Protein AF-A0A920KEC2-F1 (afdb_monomer_lite)

pLDDT: mean 93.8, std 8.4, range [53.88, 98.88]

Radius of gyration: 16.24 Å; chains: 1; bounding box: 42×26×54 Å

Secondary structure (DSSP, 8-state):
-EEEEE-TTS-EEEEEE---SS-EEEEEEEE-TTS-EEEEEEE-TTSSS-EEEEEEE-TT--EEEEEEE---SSS-TTS-EEEEEEEEE-TTS-EEEEEEEE---TT---EETTTTEETTS-EEEEEEE-TTS-EEEEEEE--

Sequence (143 aa):
MYLLKMDSTGQIIWKKEYGGSNSDHCFGMDLSSDGFIFLTGHTLSGTKNWDTYTIKINLQGDVVWESKKGNPRGFNPKFIHDEAWDIKATADGGCIVVAGTGDEYGNYNRKCGNDGDNSNTWHVYLIRYNSNGELIWEKTYGG

Foldseek 3Di:
DKDFDADPVRHTPDIDDDADDFDDDWAEWDAAPVAKIKTKWWHPHPFLHTWIKIFIAHPVRHTLDIDTDDDPQPDDRNFKHWTWHYKDQDNQQWIKTKTKIAGDDPPDWDFDDPVRDIRHFIWIKMWIAGNNRHTPDIDTGDD

Structure (mmCIF, N/CA/C/O backbone):
data_AF-A0A920KEC2-F1
#
_entry.id   AF-A0A920KEC2-F1
#
loop_
_atom_site.group_PDB
_atom_site.id
_atom_site.type_symbol
_atom_site.label_atom_id
_atom_site.label_alt_id
_atom_site.label_comp_id
_atom_site.label_asym_id
_atom_site.label_entity_id
_atom_site.label_seq_id
_atom_site.pdbx_PDB_ins_code
_atom_site.Cartn_x
_atom_site.Cartn_y
_atom_site.Cartn_z
_atom_site.occupancy
_atom_site.B_iso_or_equiv
_atom_site.auth_seq_id
_atom_site.auth_comp_id
_atom_site.auth_asym_id
_atom_site.auth_atom_id
_atom_site.pdbx_PDB_model_num
ATOM 1 N N . MET A 1 1 ? 6.830 -2.215 11.776 1.00 92.00 1 MET A N 1
ATOM 2 C CA . MET A 1 1 ? 6.065 -0.963 12.006 1.00 92.00 1 MET A CA 1
ATOM 3 C C . MET A 1 1 ? 5.538 -0.927 13.435 1.00 92.00 1 MET A C 1
ATOM 5 O O . MET A 1 1 ? 4.977 -1.917 13.887 1.00 92.00 1 MET A O 1
ATOM 9 N N . TYR A 1 2 ? 5.723 0.186 14.148 1.00 91.69 2 TYR A N 1
ATOM 10 C CA . TYR A 1 2 ? 5.311 0.341 15.549 1.00 91.69 2 TYR A CA 1
ATOM 11 C C . TYR A 1 2 ? 4.226 1.414 15.654 1.00 91.69 2 TYR A C 1
ATOM 13 O O . TYR A 1 2 ? 4.445 2.536 15.202 1.00 91.69 2 TYR A O 1
ATOM 21 N N . LEU A 1 3 ? 3.076 1.087 16.246 1.00 95.81 3 LEU A N 1
ATOM 22 C CA . LEU A 1 3 ? 1.979 2.033 16.450 1.00 95.81 3 LEU A CA 1
ATOM 23 C C . LEU A 1 3 ? 1.653 2.157 17.937 1.00 95.81 3 LEU A C 1
ATOM 25 O O . LEU A 1 3 ? 1.483 1.155 18.635 1.00 95.81 3 LEU A O 1
ATOM 29 N N . LEU A 1 4 ? 1.508 3.397 18.399 1.00 96.19 4 LEU A N 1
ATOM 30 C CA . LEU A 1 4 ? 1.051 3.713 19.745 1.00 96.19 4 LEU A CA 1
ATOM 31 C C . LEU A 1 4 ? -0.280 4.449 19.677 1.00 96.19 4 LEU A C 1
ATOM 33 O O . LEU A 1 4 ? -0.437 5.398 18.910 1.00 96.19 4 LEU A O 1
ATOM 37 N N . LYS A 1 5 ? -1.200 4.061 20.554 1.00 95.50 5 LYS A N 1
ATOM 38 C CA . LYS A 1 5 ? -2.347 4.883 20.922 1.00 95.50 5 LYS A CA 1
ATOM 39 C C . LYS A 1 5 ? -2.087 5.470 22.296 1.00 95.50 5 LYS A C 1
ATOM 41 O O . LYS A 1 5 ? -1.767 4.737 23.231 1.00 95.50 5 LYS A O 1
ATOM 46 N N . MET A 1 6 ? -2.253 6.779 22.417 1.00 97.19 6 MET A N 1
ATOM 47 C CA . MET A 1 6 ? -2.054 7.514 23.661 1.00 97.19 6 MET A CA 1
ATOM 48 C C . MET A 1 6 ? -3.289 8.348 23.988 1.00 97.19 6 MET A C 1
ATOM 50 O O . MET A 1 6 ? -4.082 8.662 23.097 1.00 97.19 6 MET A O 1
ATOM 54 N N . ASP A 1 7 ? -3.462 8.684 25.262 1.00 97.06 7 ASP A N 1
ATOM 55 C CA . ASP A 1 7 ? -4.430 9.697 25.672 1.00 97.06 7 ASP A CA 1
ATOM 56 C C . ASP A 1 7 ? -3.875 11.121 25.478 1.00 97.06 7 ASP A C 1
ATOM 58 O O . ASP A 1 7 ? -2.731 11.325 25.065 1.00 97.06 7 ASP A O 1
ATOM 62 N N . SER A 1 8 ? -4.688 12.132 25.788 1.00 97.56 8 SER A N 1
ATOM 63 C CA . SER A 1 8 ? -4.310 13.546 25.658 1.00 97.56 8 SER A CA 1
ATOM 64 C C . SER A 1 8 ? -3.190 13.989 26.605 1.00 97.56 8 SER A C 1
ATOM 66 O O . SER A 1 8 ? -2.689 15.101 26.467 1.00 97.56 8 SER A O 1
ATOM 68 N N . THR A 1 9 ? -2.819 13.158 27.581 1.00 98.12 9 THR A N 1
ATOM 69 C CA . THR A 1 9 ? -1.711 13.411 28.512 1.00 98.12 9 THR A CA 1
ATOM 70 C C . THR A 1 9 ? -0.411 12.737 28.067 1.00 98.12 9 THR A C 1
ATOM 72 O O . THR A 1 9 ? 0.627 12.943 28.690 1.00 98.12 9 THR A O 1
ATOM 75 N N . GLY A 1 10 ? -0.450 11.961 26.976 1.00 97.31 10 GLY A N 1
ATOM 76 C CA . GLY A 1 10 ? 0.688 11.204 26.462 1.00 97.31 10 GLY A CA 1
ATOM 77 C C . GLY A 1 10 ? 0.853 9.823 27.099 1.00 97.31 10 GLY A C 1
ATOM 78 O O . GLY A 1 10 ? 1.850 9.154 26.833 1.00 97.31 10 GLY A O 1
ATOM 79 N N . GLN A 1 11 ? -0.103 9.364 27.912 1.00 98.06 11 GLN A N 1
ATOM 80 C CA . GLN A 1 11 ? -0.050 8.014 28.469 1.00 98.06 11 GLN A CA 1
ATOM 81 C C . GLN A 1 11 ? -0.431 6.992 27.403 1.00 98.06 11 GLN A C 1
ATOM 83 O O . GLN A 1 11 ? -1.445 7.133 26.717 1.00 98.06 11 GLN A O 1
ATOM 88 N N . ILE A 1 12 ? 0.377 5.938 27.273 1.00 97.81 12 ILE A N 1
ATOM 89 C CA . ILE A 1 12 ? 0.136 4.857 26.314 1.00 97.81 12 ILE A CA 1
ATOM 90 C C . ILE A 1 12 ? -1.093 4.060 26.754 1.00 97.81 12 ILE A C 1
ATOM 92 O O . ILE A 1 12 ? -1.075 3.386 27.781 1.00 97.81 12 ILE A O 1
ATOM 96 N N . ILE A 1 13 ? -2.138 4.099 25.929 1.00 97.00 13 ILE A N 1
ATOM 97 C CA . ILE A 1 13 ? -3.335 3.265 26.064 1.00 97.00 13 ILE A CA 1
ATOM 98 C C . ILE A 1 13 ? -3.015 1.854 25.568 1.00 97.00 13 ILE A C 1
ATOM 100 O O . ILE A 1 13 ? -3.288 0.870 26.250 1.00 97.00 13 ILE A O 1
ATOM 104 N N . TRP A 1 14 ? -2.424 1.752 24.375 1.00 97.25 14 TRP A N 1
ATOM 105 C CA . TRP A 1 14 ? -1.904 0.497 23.842 1.00 97.25 14 TRP A CA 1
ATOM 106 C C . TRP A 1 14 ? -0.772 0.738 22.847 1.00 97.25 14 TRP A C 1
ATOM 108 O O . TRP A 1 14 ? -0.628 1.822 22.281 1.00 97.25 14 TRP A O 1
ATOM 118 N N . LYS A 1 15 ? 0.023 -0.308 22.616 1.00 97.44 15 LYS A N 1
ATOM 119 C CA . LYS A 1 15 ? 1.091 -0.344 21.614 1.00 97.44 15 LYS A CA 1
ATOM 120 C C . LYS A 1 15 ? 1.022 -1.653 20.833 1.00 97.44 15 LYS A C 1
ATOM 122 O O . LYS A 1 15 ? 0.719 -2.695 21.419 1.00 97.44 15 LYS A O 1
ATOM 127 N N . LYS A 1 16 ? 1.259 -1.589 19.526 1.00 97.19 16 LYS A N 1
ATOM 128 C CA . LYS A 1 16 ? 1.181 -2.735 18.615 1.00 97.19 16 LYS A CA 1
ATOM 129 C C . LYS A 1 16 ? 2.342 -2.700 17.630 1.00 97.19 16 LYS A C 1
ATOM 131 O O . LYS A 1 16 ? 2.780 -1.632 17.205 1.00 97.19 16 LYS A O 1
ATOM 136 N N . GLU A 1 17 ? 2.803 -3.887 17.272 1.00 95.88 17 GLU A N 1
ATOM 137 C CA . GLU A 1 17 ? 3.818 -4.119 16.254 1.00 95.88 17 GLU A CA 1
ATOM 138 C C . GLU A 1 17 ? 3.173 -4.842 15.077 1.00 95.88 17 GLU A C 1
ATOM 140 O O . GLU A 1 17 ? 2.450 -5.818 15.269 1.00 95.88 17 GLU A O 1
ATOM 145 N N . TYR A 1 18 ? 3.440 -4.351 13.871 1.00 96.19 18 TYR A N 1
ATOM 146 C CA . TYR A 1 18 ? 2.987 -4.951 12.620 1.00 96.19 18 TYR A CA 1
ATOM 147 C C . TYR A 1 18 ? 4.162 -5.068 11.656 1.00 96.19 18 TYR A C 1
ATOM 149 O O . TYR A 1 18 ? 4.965 -4.136 11.563 1.00 96.19 18 TYR A O 1
ATOM 157 N N . GLY A 1 19 ? 4.271 -6.176 10.933 1.00 93.81 19 GLY A N 1
ATOM 158 C CA . GLY A 1 19 ? 5.455 -6.488 10.136 1.00 93.81 19 GLY A CA 1
ATOM 159 C C . GLY A 1 19 ? 5.898 -7.933 10.303 1.00 93.81 19 GLY A C 1
ATOM 160 O O . GLY A 1 19 ? 5.114 -8.788 10.715 1.00 93.81 19 GLY A O 1
ATOM 161 N N . GLY A 1 20 ? 7.153 -8.210 9.956 1.00 93.62 20 GLY A N 1
ATOM 162 C CA . GLY A 1 20 ? 7.701 -9.564 9.980 1.00 93.62 20 GLY A CA 1
ATOM 163 C C . GLY A 1 20 ? 9.113 -9.644 10.549 1.00 93.62 20 GLY A C 1
ATOM 164 O O . GLY A 1 20 ? 9.510 -8.862 11.403 1.00 93.62 20 GLY A O 1
ATOM 165 N N . SER A 1 21 ? 9.866 -10.654 10.112 1.00 95.19 21 SER A N 1
ATOM 166 C CA . SER A 1 21 ? 11.204 -10.950 10.641 1.00 95.19 21 SER A CA 1
ATOM 167 C C . SER A 1 21 ? 12.317 -10.048 10.099 1.00 95.19 21 SER A C 1
ATOM 169 O O . SER A 1 21 ? 13.441 -10.127 10.586 1.00 95.19 21 SER A O 1
ATOM 171 N N . ASN A 1 22 ? 12.038 -9.256 9.063 1.00 97.12 22 ASN A N 1
ATOM 172 C CA . ASN A 1 22 ? 12.987 -8.345 8.425 1.00 97.12 22 ASN A CA 1
ATOM 173 C C . ASN A 1 22 ? 12.567 -6.888 8.648 1.00 97.12 22 ASN A C 1
ATOM 175 O O . ASN A 1 22 ? 11.566 -6.608 9.297 1.00 97.12 22 ASN A O 1
ATOM 179 N N . SER A 1 23 ? 13.338 -5.951 8.098 1.00 96.88 23 SER A N 1
ATOM 180 C CA . SER A 1 23 ? 13.064 -4.523 8.222 1.00 96.88 23 SER A CA 1
ATOM 181 C C . SER A 1 23 ? 11.677 -4.140 7.695 1.00 96.88 23 SER A C 1
ATOM 183 O O . SER A 1 23 ? 11.256 -4.574 6.620 1.00 96.88 23 SER A O 1
ATOM 185 N N . ASP A 1 24 ? 11.009 -3.274 8.456 1.00 97.50 24 ASP A N 1
ATOM 186 C CA . ASP A 1 24 ? 9.692 -2.718 8.165 1.00 97.50 24 ASP A CA 1
ATOM 187 C C . ASP A 1 24 ? 9.699 -1.221 8.474 1.00 97.50 24 ASP A C 1
ATOM 189 O O . ASP A 1 24 ? 9.961 -0.821 9.614 1.00 97.50 24 ASP A O 1
ATOM 193 N N . HIS A 1 25 ? 9.335 -0.395 7.500 1.00 97.19 25 HIS A N 1
ATOM 194 C CA . HIS A 1 25 ? 9.177 1.044 7.693 1.00 97.19 25 HIS A CA 1
ATOM 195 C C . HIS A 1 25 ? 7.706 1.442 7.582 1.00 97.19 25 HIS A C 1
ATOM 197 O O . HIS A 1 25 ? 6.961 0.822 6.832 1.00 97.19 25 HIS A O 1
ATOM 203 N N . CYS A 1 26 ? 7.293 2.466 8.333 1.00 96.69 26 CYS A N 1
ATOM 204 C CA . CYS A 1 26 ? 5.942 3.032 8.316 1.00 96.69 26 CYS A CA 1
ATOM 205 C C . CYS A 1 26 ? 6.043 4.514 7.960 1.00 96.69 26 CYS A C 1
ATOM 207 O O . CYS A 1 26 ? 6.768 5.237 8.642 1.00 96.69 26 CYS A O 1
ATOM 209 N N . PHE A 1 27 ? 5.309 4.960 6.942 1.00 97.38 27 PHE A N 1
ATOM 210 C CA . PHE A 1 27 ? 5.383 6.341 6.444 1.00 97.38 27 PHE A CA 1
ATOM 211 C C . PHE A 1 27 ? 4.034 7.052 6.413 1.00 97.38 27 PHE A C 1
ATOM 213 O O . PHE A 1 27 ? 3.987 8.255 6.649 1.00 97.38 27 PHE A O 1
ATOM 220 N N . GLY A 1 28 ? 2.942 6.321 6.182 1.00 97.75 28 GLY A N 1
ATOM 221 C CA . GLY A 1 28 ? 1.604 6.899 6.105 1.00 97.75 28 GLY A CA 1
ATOM 222 C C . GLY A 1 28 ? 0.642 6.269 7.099 1.00 97.75 28 GLY A C 1
ATOM 223 O O . GLY A 1 28 ? 0.694 5.066 7.365 1.00 97.75 28 GLY A O 1
ATOM 224 N N . MET A 1 29 ? -0.266 7.090 7.614 1.00 98.12 29 MET A N 1
ATOM 225 C CA . MET A 1 29 ? -1.411 6.650 8.398 1.00 98.12 29 MET A CA 1
ATOM 226 C C . MET A 1 29 ? -2.618 7.515 8.055 1.00 98.12 29 MET A C 1
ATOM 228 O O . MET A 1 29 ? -2.484 8.729 7.903 1.00 98.12 29 MET A O 1
ATOM 232 N N . ASP A 1 30 ? -3.796 6.903 7.993 1.00 98.38 30 ASP A N 1
ATOM 233 C CA . ASP A 1 30 ? -5.053 7.638 7.900 1.00 98.38 30 ASP A CA 1
ATOM 234 C C . ASP A 1 30 ? -6.175 6.924 8.656 1.00 98.38 30 ASP A C 1
ATOM 236 O O . ASP A 1 30 ? -6.123 5.709 8.860 1.00 98.38 30 ASP A O 1
ATOM 240 N N . LEU A 1 31 ? -7.186 7.676 9.081 1.00 96.88 31 LEU A N 1
ATOM 241 C CA . LEU A 1 31 ? -8.375 7.131 9.730 1.00 96.88 31 LEU A CA 1
ATOM 242 C C . LEU A 1 31 ? -9.563 7.223 8.782 1.00 96.88 31 LEU A C 1
ATOM 244 O O . LEU A 1 31 ? -9.835 8.273 8.205 1.00 96.88 31 LEU A O 1
ATOM 248 N N . SER A 1 32 ? -10.321 6.140 8.668 1.00 95.19 32 SER A N 1
ATOM 249 C CA . SER A 1 32 ? -11.600 6.176 7.969 1.00 95.19 32 SER A CA 1
ATOM 250 C C . SER A 1 32 ? -12.730 6.641 8.885 1.00 95.19 32 SER A C 1
ATOM 252 O O . SER A 1 32 ? -12.668 6.547 10.113 1.00 95.19 32 SER A O 1
ATOM 254 N N . SER A 1 33 ? -13.810 7.134 8.280 1.00 91.00 33 SER A N 1
ATOM 255 C CA . SER A 1 33 ? -14.986 7.644 8.997 1.00 91.00 33 SER A CA 1
ATOM 256 C C . SER A 1 33 ? -15.732 6.583 9.814 1.00 91.00 33 SER A C 1
ATOM 258 O O . SER A 1 33 ? -16.467 6.926 10.734 1.00 91.00 33 SER A O 1
ATOM 260 N N . ASP A 1 34 ? -15.557 5.303 9.484 1.00 89.81 34 ASP A N 1
ATOM 261 C CA . ASP A 1 34 ? -16.075 4.144 10.221 1.00 89.81 34 ASP A CA 1
ATOM 262 C C . ASP A 1 34 ? -15.130 3.675 11.349 1.00 89.81 34 ASP A C 1
ATOM 264 O O . ASP A 1 34 ? -15.409 2.688 12.027 1.00 89.81 34 ASP A O 1
ATOM 268 N N . GLY A 1 35 ? -14.038 4.408 11.600 1.00 92.88 35 GLY A N 1
ATOM 269 C CA . GLY A 1 35 ? -13.159 4.205 12.750 1.00 92.88 35 GLY A CA 1
ATOM 270 C C . GLY A 1 35 ? -12.061 3.162 12.547 1.00 92.88 35 GLY A C 1
ATOM 271 O O . GLY A 1 35 ? -11.406 2.796 13.522 1.00 92.88 35 GLY A O 1
ATOM 272 N N . PHE A 1 36 ? -11.818 2.684 11.325 1.00 98.00 36 PHE A N 1
ATOM 273 C CA . PHE A 1 36 ? -10.611 1.903 11.049 1.00 98.00 36 PHE A CA 1
ATOM 274 C C . PHE A 1 36 ? -9.400 2.814 10.865 1.00 98.00 36 PHE A C 1
ATOM 276 O O . PHE A 1 36 ? -9.508 3.993 10.524 1.00 98.00 36 PHE A O 1
ATOM 283 N N . ILE A 1 37 ? -8.227 2.240 11.102 1.00 98.38 37 ILE A N 1
ATOM 284 C CA . ILE A 1 37 ? -6.944 2.903 10.912 1.00 98.38 37 ILE A CA 1
ATOM 285 C C . ILE A 1 37 ? -6.235 2.177 9.777 1.00 98.38 37 ILE A C 1
ATOM 287 O O . ILE A 1 37 ? -6.123 0.950 9.778 1.00 98.38 37 ILE A O 1
ATOM 291 N N . PHE A 1 38 ? -5.755 2.946 8.815 1.00 98.56 38 PHE A N 1
ATOM 292 C CA . PHE A 1 38 ? -4.903 2.477 7.745 1.00 98.56 38 PHE A CA 1
ATOM 293 C C . PHE A 1 38 ? -3.466 2.866 8.044 1.00 98.56 38 PHE A C 1
ATOM 295 O O . PHE A 1 38 ? -3.199 4.007 8.405 1.00 98.56 38 PHE A O 1
ATOM 302 N N . LEU A 1 39 ? -2.546 1.926 7.866 1.00 98.56 39 LEU A N 1
ATOM 303 C CA . LEU A 1 39 ? -1.107 2.148 7.921 1.00 98.56 39 LEU A CA 1
ATOM 304 C C . LEU A 1 39 ? -0.511 1.762 6.578 1.00 98.56 39 LEU A C 1
ATOM 306 O O . LEU A 1 39 ? -0.935 0.776 5.974 1.00 98.56 39 LEU A O 1
ATOM 310 N N . THR A 1 40 ? 0.493 2.504 6.129 1.00 98.62 40 THR A N 1
ATOM 311 C CA . THR A 1 40 ? 1.283 2.107 4.971 1.00 98.62 40 THR A CA 1
ATOM 312 C C . THR A 1 40 ? 2.761 2.385 5.175 1.00 98.62 40 THR A C 1
ATOM 314 O O . THR A 1 40 ? 3.172 3.333 5.852 1.00 98.62 40 THR A O 1
ATOM 317 N N . GLY A 1 41 ? 3.561 1.568 4.518 1.00 98.44 41 GLY A N 1
ATOM 318 C CA . GLY A 1 41 ? 4.996 1.714 4.419 1.00 98.44 41 GLY A CA 1
ATOM 319 C C . GLY A 1 41 ? 5.541 0.656 3.477 1.00 98.44 41 GLY A C 1
ATOM 320 O O . GLY A 1 41 ? 4.909 0.354 2.464 1.00 98.44 41 GLY A O 1
ATOM 321 N N . HIS A 1 42 ? 6.689 0.081 3.796 1.00 98.25 42 HIS A N 1
ATOM 322 C CA . HIS A 1 42 ? 7.292 -0.967 2.980 1.00 98.25 42 HIS A CA 1
ATOM 323 C C . HIS A 1 42 ? 8.056 -1.973 3.841 1.00 98.25 42 HIS A C 1
ATOM 325 O O . HIS A 1 42 ? 8.444 -1.679 4.977 1.00 98.25 42 HIS A O 1
ATOM 331 N N . THR A 1 43 ? 8.225 -3.184 3.312 1.00 98.38 43 THR A N 1
ATOM 332 C CA . THR A 1 43 ? 8.752 -4.337 4.052 1.00 98.38 43 THR A CA 1
ATOM 333 C C . THR A 1 43 ? 9.722 -5.173 3.223 1.00 98.38 43 THR A C 1
ATOM 335 O O . THR A 1 43 ? 9.543 -5.338 2.016 1.00 98.38 43 THR A O 1
ATOM 338 N N . LEU A 1 44 ? 10.720 -5.750 3.898 1.00 98.06 44 LEU A N 1
ATOM 339 C CA . LEU A 1 44 ? 11.559 -6.841 3.382 1.00 98.06 44 LEU A CA 1
ATOM 340 C C . LEU A 1 44 ? 11.061 -8.229 3.830 1.00 98.06 44 LEU A C 1
ATOM 342 O O . LEU A 1 44 ? 11.690 -9.257 3.555 1.00 98.06 44 LEU A O 1
ATOM 346 N N . SER A 1 45 ? 9.978 -8.294 4.605 1.00 97.69 45 SER A N 1
ATOM 347 C CA . SER A 1 45 ? 9.469 -9.536 5.184 1.00 97.69 45 SER A CA 1
ATOM 348 C C . SER A 1 45 ? 8.567 -10.268 4.194 1.00 97.69 45 SER A C 1
ATOM 350 O O . SER A 1 45 ? 7.438 -9.852 3.940 1.00 97.69 45 SER A O 1
ATOM 352 N N . GLY A 1 46 ? 9.016 -11.420 3.690 1.00 96.50 46 GLY A N 1
ATOM 353 C CA . GLY A 1 46 ? 8.230 -12.249 2.764 1.00 96.50 46 GLY A CA 1
ATOM 354 C C . GLY A 1 46 ? 8.162 -11.707 1.331 1.00 96.50 46 GLY A C 1
ATOM 355 O O . GLY A 1 46 ? 7.293 -12.120 0.569 1.00 96.50 46 GLY A O 1
ATOM 356 N N . THR A 1 47 ? 9.074 -10.808 0.968 1.00 96.94 47 THR A N 1
ATOM 357 C CA . THR A 1 47 ? 9.158 -10.134 -0.336 1.00 96.94 47 THR A CA 1
ATOM 358 C C . THR A 1 47 ? 10.523 -10.409 -0.981 1.00 96.94 47 THR A C 1
ATOM 360 O O . THR A 1 47 ? 11.405 -11.020 -0.366 1.00 96.94 47 THR A O 1
ATOM 363 N N . LYS A 1 48 ? 10.711 -10.045 -2.257 1.00 96.00 48 LYS A N 1
ATOM 364 C CA . LYS A 1 48 ? 12.019 -10.207 -2.935 1.00 96.00 48 LYS A CA 1
ATOM 365 C C . LYS A 1 48 ? 12.971 -9.045 -2.668 1.00 96.00 48 LYS A C 1
ATOM 367 O O . LYS A 1 48 ? 14.183 -9.257 -2.698 1.00 96.00 48 LYS A O 1
ATOM 372 N N . ASN A 1 49 ? 12.411 -7.870 -2.425 1.00 96.00 49 ASN A N 1
ATOM 373 C CA . ASN A 1 49 ? 13.070 -6.649 -1.993 1.00 96.00 49 ASN A CA 1
ATOM 374 C C . ASN A 1 49 ? 12.005 -5.766 -1.310 1.00 96.00 49 ASN A C 1
ATOM 376 O O . ASN A 1 49 ? 10.988 -6.307 -0.870 1.00 96.00 49 ASN A O 1
ATOM 380 N N . TRP A 1 50 ? 12.216 -4.458 -1.168 1.00 97.56 50 TRP A N 1
ATOM 381 C CA . TRP A 1 50 ? 11.200 -3.570 -0.608 1.00 97.56 50 TRP A CA 1
ATOM 382 C C . TRP A 1 50 ? 9.932 -3.585 -1.455 1.00 97.56 50 TRP A C 1
ATOM 384 O O . TRP A 1 50 ? 9.945 -3.086 -2.573 1.00 97.56 50 TRP A O 1
ATOM 394 N N . ASP A 1 51 ? 8.854 -4.126 -0.892 1.00 98.44 51 ASP A N 1
ATOM 395 C CA . ASP A 1 51 ? 7.507 -3.990 -1.441 1.00 98.44 51 ASP A CA 1
ATOM 396 C C . ASP A 1 51 ? 6.672 -3.117 -0.502 1.00 98.44 51 ASP A C 1
ATOM 398 O O . ASP A 1 51 ? 6.870 -3.139 0.723 1.00 98.44 51 ASP A O 1
ATOM 402 N N . THR A 1 52 ? 5.684 -2.404 -1.051 1.00 98.62 52 THR A N 1
ATOM 403 C CA . THR A 1 52 ? 4.725 -1.657 -0.228 1.00 98.62 52 THR A CA 1
ATOM 404 C C . THR A 1 52 ? 4.014 -2.610 0.728 1.00 98.62 52 THR A C 1
ATOM 406 O O . THR A 1 52 ? 3.735 -3.755 0.375 1.00 98.62 52 THR A O 1
ATOM 409 N N . TYR A 1 53 ? 3.720 -2.151 1.941 1.00 98.62 53 TYR A N 1
ATOM 410 C CA . TYR A 1 53 ? 3.007 -2.910 2.960 1.00 98.62 53 TYR A CA 1
ATOM 411 C C . TYR A 1 53 ? 1.918 -2.033 3.565 1.00 98.62 53 TYR A C 1
ATOM 413 O O . TYR A 1 53 ? 2.208 -1.017 4.198 1.00 98.62 53 TYR A O 1
ATOM 421 N N . THR A 1 54 ? 0.666 -2.420 3.338 1.00 98.75 54 THR A N 1
ATOM 422 C CA . THR A 1 54 ? -0.523 -1.674 3.751 1.00 98.75 54 THR A CA 1
ATOM 423 C C . THR A 1 54 ? -1.368 -2.528 4.681 1.00 98.75 54 THR A C 1
ATOM 425 O O . THR A 1 54 ? -1.611 -3.700 4.399 1.00 98.75 54 THR A O 1
ATOM 428 N N . ILE A 1 55 ? -1.836 -1.940 5.779 1.00 98.62 55 ILE A N 1
ATOM 429 C CA . ILE A 1 55 ? -2.597 -2.631 6.821 1.00 98.62 55 ILE A CA 1
ATOM 430 C C . ILE A 1 55 ? -3.843 -1.822 7.152 1.00 98.62 55 ILE A C 1
ATOM 432 O O . ILE A 1 55 ? -3.755 -0.609 7.342 1.00 98.62 55 ILE A O 1
ATOM 436 N N . LYS A 1 56 ? -4.981 -2.503 7.292 1.00 98.56 56 LYS A N 1
ATOM 437 C CA . LYS A 1 56 ? -6.181 -1.966 7.936 1.00 98.56 56 LYS A CA 1
ATOM 438 C C . LYS A 1 56 ? -6.360 -2.631 9.296 1.00 98.56 56 LYS A C 1
ATOM 440 O O . LYS A 1 56 ? -6.394 -3.859 9.390 1.00 98.56 56 LYS A O 1
ATOM 445 N N . ILE A 1 57 ? -6.506 -1.829 10.345 1.00 98.44 57 ILE A N 1
ATOM 446 C CA . ILE A 1 57 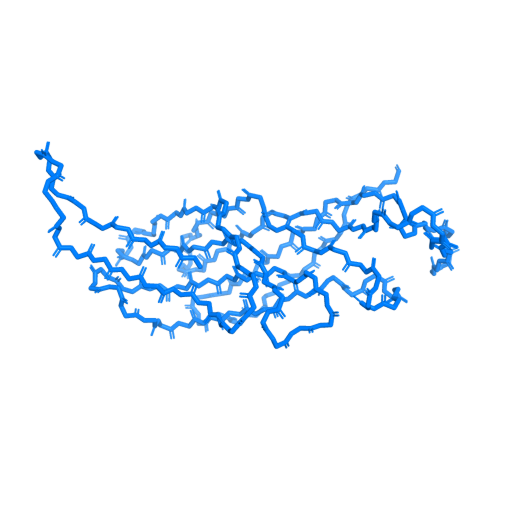? -6.712 -2.289 11.725 1.00 98.44 57 ILE A CA 1
ATOM 447 C C . ILE A 1 57 ? -7.961 -1.646 12.336 1.00 98.44 57 ILE A C 1
ATOM 449 O O . ILE A 1 57 ? -8.374 -0.555 11.935 1.00 98.44 57 ILE A O 1
ATOM 453 N N . ASN A 1 58 ? -8.560 -2.309 13.325 1.00 97.25 58 ASN A N 1
ATOM 454 C CA . ASN A 1 58 ? -9.637 -1.733 14.137 1.00 97.25 58 ASN A CA 1
ATOM 455 C C . ASN A 1 58 ? -9.085 -0.787 15.239 1.00 97.25 58 ASN A C 1
ATOM 457 O O . ASN A 1 58 ? -7.874 -0.650 15.425 1.00 97.25 58 ASN A O 1
ATOM 461 N N . LEU A 1 59 ? -9.967 -0.155 16.027 1.00 94.44 59 LEU A N 1
ATOM 462 C CA . LEU A 1 59 ? -9.582 0.771 17.114 1.00 94.44 59 LEU A CA 1
ATOM 463 C C . LEU A 1 59 ? -8.849 0.113 18.299 1.00 94.44 59 LEU A C 1
ATOM 465 O O . LEU A 1 59 ? -8.273 0.822 19.142 1.00 94.44 59 LEU A O 1
ATOM 469 N N . GLN A 1 60 ? -8.904 -1.215 18.389 1.00 95.50 60 GLN A N 1
ATOM 470 C CA . GLN A 1 60 ? -8.197 -2.047 19.363 1.00 95.50 60 GLN A CA 1
ATOM 471 C C . GLN A 1 60 ? -6.800 -2.458 18.859 1.00 95.50 60 GLN A C 1
ATOM 473 O O . GLN A 1 60 ? -5.996 -2.992 19.629 1.00 95.50 60 GLN A O 1
ATOM 478 N N . GLY A 1 61 ? -6.484 -2.154 17.596 1.00 96.44 61 GLY A N 1
ATOM 479 C CA . GLY A 1 61 ? -5.228 -2.514 16.952 1.00 96.44 61 GLY A CA 1
ATOM 480 C C . GLY A 1 61 ? -5.168 -3.976 16.512 1.00 96.44 61 GLY A C 1
ATOM 481 O O . GLY A 1 61 ? -4.083 -4.555 16.475 1.00 96.44 61 GLY A O 1
ATOM 482 N N . ASP A 1 62 ? -6.315 -4.593 16.233 1.00 97.31 62 ASP A N 1
ATOM 483 C CA . ASP A 1 62 ? -6.370 -5.914 15.612 1.00 97.31 62 ASP A CA 1
ATOM 484 C C . ASP A 1 62 ? -6.411 -5.761 14.093 1.00 97.31 62 ASP A C 1
ATOM 486 O O . ASP A 1 62 ? -7.121 -4.901 13.556 1.00 97.31 62 ASP A O 1
ATOM 490 N N . VAL A 1 63 ? -5.636 -6.599 13.405 1.00 98.12 63 VAL A N 1
ATOM 491 C CA . VAL A 1 63 ? -5.540 -6.594 11.944 1.00 98.12 63 VAL A CA 1
ATOM 492 C C . VAL A 1 63 ? -6.846 -7.098 11.341 1.00 98.12 63 VAL A C 1
ATOM 494 O O . VAL A 1 63 ? -7.303 -8.195 11.655 1.00 98.12 63 VAL A O 1
ATOM 497 N N . VAL A 1 64 ? -7.431 -6.287 10.460 1.00 98.50 64 VAL A N 1
ATOM 498 C CA . VAL A 1 64 ? -8.581 -6.664 9.628 1.00 98.50 64 VAL A CA 1
ATOM 499 C C . VAL A 1 64 ? -8.074 -7.312 8.347 1.00 98.50 64 VAL A C 1
ATOM 501 O O . VAL A 1 64 ? -8.511 -8.400 7.985 1.00 98.50 64 VAL A O 1
ATOM 504 N N . TRP A 1 65 ? -7.128 -6.648 7.683 1.00 98.62 65 TRP A N 1
ATOM 505 C CA . TRP A 1 65 ? -6.399 -7.185 6.542 1.00 98.62 65 TRP A CA 1
ATOM 506 C C . TRP A 1 65 ? -5.042 -6.505 6.399 1.00 98.62 65 TRP A C 1
ATOM 508 O O . TRP A 1 65 ? -4.815 -5.397 6.894 1.00 98.62 65 TRP A O 1
ATOM 518 N N . GLU A 1 66 ? -4.155 -7.169 5.669 1.00 98.38 66 GLU A N 1
ATOM 519 C CA . GLU A 1 66 ? -2.864 -6.637 5.258 1.00 98.38 66 GLU A CA 1
ATOM 520 C C . GLU A 1 66 ? -2.542 -7.056 3.818 1.00 98.38 66 GLU A C 1
ATOM 522 O O . GLU A 1 66 ? -2.970 -8.116 3.363 1.00 98.38 66 GLU A O 1
ATOM 527 N N . SER A 1 67 ? -1.798 -6.221 3.096 1.00 98.25 67 SER A N 1
ATOM 528 C CA . SER A 1 67 ? -1.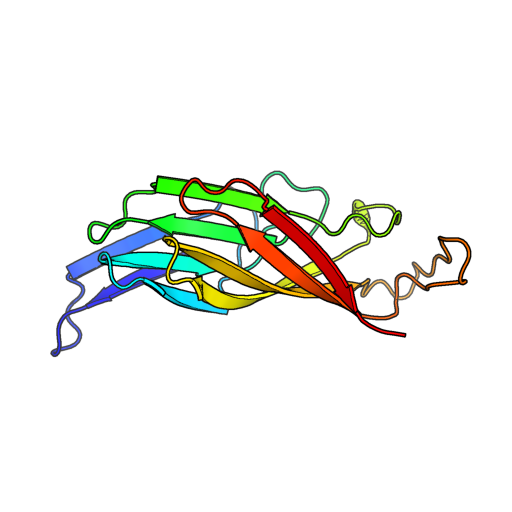385 -6.478 1.715 1.00 98.25 67 SER A CA 1
ATOM 529 C C . SER A 1 67 ? 0.050 -6.024 1.494 1.00 98.25 67 SER A C 1
ATOM 531 O O . SER A 1 67 ? 0.450 -4.957 1.967 1.00 98.25 67 SER A O 1
ATOM 533 N N . LYS A 1 68 ? 0.813 -6.833 0.753 1.00 98.06 68 LYS A N 1
ATOM 534 C CA . LYS A 1 68 ? 2.155 -6.498 0.271 1.00 98.06 68 LYS A CA 1
ATOM 535 C C . LYS A 1 68 ? 2.139 -6.426 -1.242 1.00 98.06 68 LYS A C 1
ATOM 537 O O . LYS A 1 68 ? 1.577 -7.316 -1.884 1.00 98.06 68 LYS A O 1
ATOM 542 N N . LYS A 1 69 ? 2.742 -5.387 -1.813 1.00 97.88 69 LYS A N 1
ATOM 543 C CA . LYS A 1 69 ? 2.661 -5.165 -3.254 1.00 97.88 69 LYS A CA 1
ATOM 544 C C . LYS A 1 69 ? 3.902 -4.465 -3.798 1.00 97.88 69 LYS A C 1
ATOM 546 O O . LYS A 1 69 ? 4.143 -3.296 -3.499 1.00 97.88 69 LYS A O 1
ATOM 551 N N . GLY A 1 70 ? 4.639 -5.198 -4.626 1.00 97.44 70 GLY A N 1
ATOM 552 C CA . GLY A 1 70 ? 5.636 -4.644 -5.530 1.00 97.44 70 GLY A CA 1
ATOM 553 C C . GLY A 1 70 ? 5.012 -4.224 -6.862 1.00 97.44 70 GLY A C 1
ATOM 554 O O . GLY A 1 70 ? 3.954 -4.729 -7.267 1.00 97.44 70 GLY A O 1
ATOM 555 N N . ASN A 1 71 ? 5.664 -3.297 -7.549 1.00 95.56 71 ASN A N 1
ATOM 556 C CA . ASN A 1 71 ? 5.187 -2.740 -8.799 1.00 95.56 71 ASN A CA 1
ATOM 557 C C . ASN A 1 71 ? 5.405 -3.713 -9.984 1.00 95.56 71 ASN A C 1
ATOM 559 O O . ASN A 1 71 ? 6.498 -4.257 -10.156 1.00 95.56 71 ASN A O 1
ATOM 563 N N . PRO A 1 72 ? 4.410 -3.911 -10.872 1.00 91.88 72 PRO A N 1
ATOM 564 C CA . PRO A 1 72 ? 4.503 -4.862 -11.979 1.00 91.88 72 PRO A CA 1
ATOM 565 C C . PRO A 1 72 ? 5.195 -4.307 -13.245 1.00 91.88 72 PRO A C 1
ATOM 567 O O . PRO A 1 72 ? 4.905 -4.775 -14.345 1.00 91.88 72 PRO A O 1
ATOM 570 N N . ARG A 1 73 ? 6.126 -3.345 -13.131 1.00 88.81 73 ARG A N 1
ATOM 571 C CA . ARG A 1 73 ? 6.850 -2.706 -14.260 1.00 88.81 73 ARG A CA 1
ATOM 572 C C . ARG A 1 73 ? 7.691 -3.654 -15.128 1.00 88.81 73 ARG A C 1
ATOM 574 O O . ARG A 1 73 ? 8.214 -3.232 -16.151 1.00 88.81 73 ARG A O 1
ATOM 581 N N . GLY A 1 74 ? 7.816 -4.930 -14.759 1.00 88.50 74 GLY A N 1
ATOM 582 C CA . GLY A 1 74 ? 8.491 -5.954 -15.569 1.00 88.50 74 GLY A CA 1
ATOM 583 C C . GLY A 1 74 ? 9.998 -6.075 -15.330 1.00 88.50 74 GLY A C 1
ATOM 584 O O . GLY A 1 74 ? 10.669 -6.865 -15.996 1.00 88.50 74 GLY A O 1
ATOM 585 N N . PHE A 1 75 ? 10.539 -5.342 -14.359 1.00 90.25 75 PHE A N 1
ATOM 586 C CA . PHE A 1 75 ? 11.907 -5.528 -13.889 1.00 90.25 75 PHE A CA 1
ATOM 587 C C . PHE A 1 75 ? 12.020 -6.730 -12.946 1.00 90.25 75 PHE A C 1
ATOM 589 O O . PHE A 1 75 ? 11.040 -7.205 -12.374 1.00 90.25 75 PHE A O 1
ATOM 596 N N . ASN A 1 76 ? 13.243 -7.227 -12.753 1.00 91.62 76 ASN A N 1
ATOM 597 C CA . ASN A 1 76 ? 13.490 -8.257 -11.753 1.00 91.62 76 ASN A CA 1
ATOM 598 C C . ASN A 1 76 ? 13.267 -7.667 -10.343 1.00 91.62 76 ASN A C 1
ATOM 600 O O . ASN A 1 76 ? 14.035 -6.787 -9.945 1.00 91.62 76 ASN A O 1
ATOM 604 N N . PRO A 1 77 ? 12.290 -8.175 -9.565 1.00 93.44 77 PRO A N 1
ATOM 605 C CA . PRO A 1 77 ? 11.882 -7.576 -8.293 1.00 93.44 77 PRO A CA 1
ATOM 606 C C . PRO A 1 77 ? 12.984 -7.600 -7.230 1.00 93.44 77 PRO A C 1
ATOM 608 O O . PRO A 1 77 ? 12.938 -6.837 -6.280 1.00 93.44 77 PRO A O 1
ATOM 611 N N . LYS A 1 78 ? 14.027 -8.425 -7.396 1.00 94.06 78 LYS A N 1
ATOM 612 C CA . LYS A 1 78 ? 15.204 -8.404 -6.513 1.00 94.06 78 LYS A CA 1
ATOM 613 C C . LYS A 1 78 ? 15.911 -7.040 -6.487 1.00 94.06 78 LYS A C 1
ATOM 615 O O . LYS A 1 78 ? 16.632 -6.760 -5.538 1.00 94.06 78 LYS A O 1
ATOM 620 N N . PHE A 1 79 ? 15.769 -6.247 -7.545 1.00 93.25 79 PHE A N 1
ATOM 621 C CA . PHE A 1 79 ? 16.467 -4.972 -7.690 1.00 93.25 79 PHE A CA 1
ATOM 622 C C . PHE A 1 79 ? 15.544 -3.766 -7.577 1.00 93.25 79 PHE A C 1
ATOM 624 O O . PHE A 1 79 ? 16.042 -2.652 -7.551 1.00 93.25 79 PHE A O 1
ATOM 631 N N . ILE A 1 80 ? 14.231 -3.962 -7.503 1.00 94.94 80 ILE A N 1
ATOM 632 C CA . ILE A 1 80 ? 13.284 -2.852 -7.420 1.00 94.94 80 ILE A CA 1
ATOM 633 C C . ILE A 1 80 ? 12.938 -2.592 -5.964 1.00 94.94 80 ILE A C 1
ATOM 635 O O . ILE A 1 80 ? 12.836 -3.526 -5.174 1.00 94.94 80 ILE A O 1
ATOM 639 N N . HIS A 1 81 ? 12.843 -1.320 -5.617 1.00 96.38 81 HIS A N 1
ATOM 640 C CA . HIS A 1 81 ? 12.336 -0.812 -4.359 1.00 96.38 81 HIS A CA 1
ATOM 641 C C . HIS A 1 81 ? 10.981 -0.180 -4.652 1.00 96.38 81 HIS A C 1
ATOM 643 O O . HIS A 1 81 ? 10.886 0.725 -5.483 1.00 96.38 81 HIS A O 1
ATOM 649 N N . ASP A 1 82 ? 9.945 -0.673 -3.985 1.00 97.69 82 ASP A N 1
ATOM 650 C CA . ASP A 1 82 ? 8.591 -0.145 -4.038 1.00 97.69 82 ASP A CA 1
ATOM 651 C C . ASP A 1 82 ? 8.227 0.422 -2.664 1.00 97.69 82 ASP A C 1
ATOM 653 O O . ASP A 1 82 ? 7.847 -0.286 -1.728 1.00 97.69 82 ASP A O 1
ATOM 657 N N . GLU A 1 83 ? 8.377 1.735 -2.533 1.00 97.75 83 GLU A N 1
ATOM 658 C CA . GLU A 1 83 ? 8.362 2.421 -1.251 1.00 97.75 83 GLU A CA 1
ATOM 659 C C . GLU A 1 83 ? 7.096 3.249 -1.068 1.00 97.75 83 GLU A C 1
ATOM 661 O O . GLU A 1 83 ? 6.902 4.242 -1.763 1.00 97.75 83 GLU A O 1
ATOM 666 N N . ALA A 1 84 ? 6.234 2.897 -0.109 1.00 98.44 84 ALA A N 1
ATOM 667 C CA . ALA A 1 84 ? 5.073 3.735 0.192 1.00 98.44 84 ALA A CA 1
ATOM 668 C C . ALA A 1 84 ? 5.464 5.012 0.951 1.00 98.44 84 ALA A C 1
ATOM 670 O O . ALA A 1 84 ? 6.290 4.966 1.864 1.00 98.44 84 ALA A O 1
ATOM 671 N N . TRP A 1 85 ? 4.808 6.123 0.614 1.00 98.19 85 TRP A N 1
ATOM 672 C CA . TRP A 1 85 ? 5.065 7.448 1.183 1.00 98.19 85 TRP A CA 1
ATOM 673 C C . TRP A 1 85 ? 3.871 8.017 1.953 1.00 98.19 85 TRP A C 1
ATOM 675 O O . TRP A 1 85 ? 4.071 8.650 2.983 1.00 98.19 85 TRP A O 1
ATOM 685 N N . ASP A 1 86 ? 2.637 7.788 1.49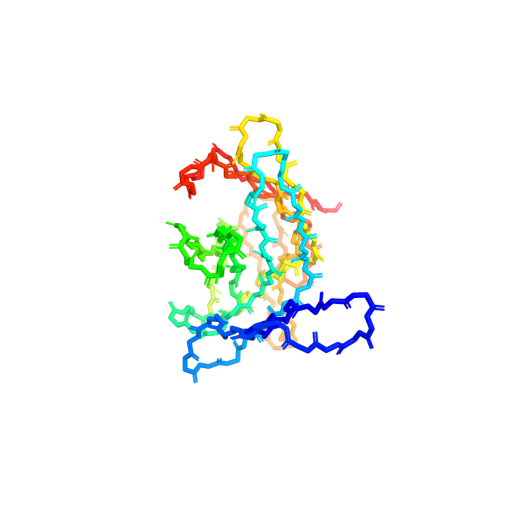2 1.00 98.56 86 ASP A N 1
ATOM 686 C CA . ASP A 1 86 ? 1.421 8.176 2.221 1.00 98.56 86 ASP A CA 1
ATOM 687 C C . ASP A 1 86 ? 0.222 7.297 1.819 1.00 98.56 86 ASP A C 1
ATOM 689 O O . ASP A 1 86 ? 0.250 6.565 0.824 1.00 98.56 86 ASP A O 1
ATOM 693 N N . ILE A 1 87 ? -0.847 7.378 2.605 1.00 98.75 87 ILE A N 1
ATOM 694 C CA . ILE A 1 87 ? -2.119 6.690 2.404 1.00 98.75 87 ILE A CA 1
ATOM 695 C C . ILE A 1 87 ? -3.284 7.634 2.692 1.00 98.75 87 ILE A C 1
ATOM 697 O O . ILE A 1 87 ? -3.207 8.498 3.569 1.00 98.75 87 ILE A O 1
ATOM 701 N N . LYS A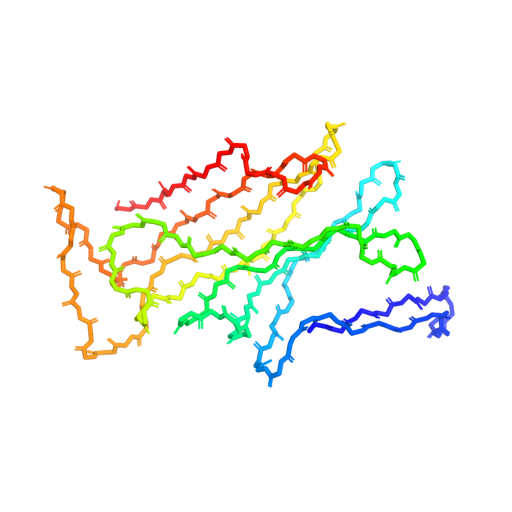 1 88 ? -4.387 7.459 1.964 1.00 98.62 88 LYS A N 1
ATOM 702 C CA . LYS A 1 88 ? -5.665 8.107 2.262 1.00 98.62 88 LYS A CA 1
ATOM 703 C C . LYS A 1 88 ? -6.794 7.094 2.262 1.00 98.62 88 LYS A C 1
ATOM 705 O O . LYS A 1 88 ? -6.955 6.351 1.292 1.00 98.62 88 LYS A O 1
ATOM 710 N N . ALA A 1 89 ? -7.569 7.074 3.337 1.00 98.56 89 ALA A N 1
ATOM 711 C CA . ALA A 1 89 ? -8.806 6.319 3.407 1.00 98.56 89 ALA A CA 1
ATOM 712 C C . ALA A 1 89 ? -9.820 6.899 2.411 1.00 98.56 89 ALA A C 1
ATOM 714 O O . ALA A 1 89 ? -9.890 8.109 2.185 1.00 98.56 89 ALA A O 1
ATOM 715 N N . THR A 1 90 ? -10.620 6.034 1.800 1.00 98.19 90 THR A N 1
ATOM 716 C CA . THR A 1 90 ? -11.661 6.435 0.851 1.00 98.19 90 THR A CA 1
ATOM 717 C C . THR A 1 90 ? -13.046 6.235 1.457 1.00 98.19 90 THR A C 1
ATOM 719 O O . THR A 1 90 ? -13.256 5.391 2.325 1.00 98.19 90 THR A O 1
ATOM 722 N N . ALA A 1 91 ? -14.022 7.025 1.001 1.00 96.25 91 ALA A N 1
ATOM 723 C CA . ALA A 1 91 ? -15.389 7.003 1.536 1.00 96.25 91 ALA A CA 1
ATOM 724 C C . ALA A 1 91 ? -16.124 5.663 1.320 1.00 96.25 91 ALA A C 1
ATOM 726 O O . ALA A 1 91 ? -17.101 5.381 2.004 1.00 96.25 91 ALA A O 1
ATOM 727 N N . ASP A 1 92 ? -15.650 4.834 0.386 1.00 96.25 92 ASP A N 1
ATOM 728 C CA . ASP A 1 92 ? -16.116 3.458 0.161 1.00 96.25 92 ASP A CA 1
ATOM 729 C C . ASP A 1 92 ? -15.480 2.438 1.133 1.00 96.25 92 ASP A C 1
ATOM 731 O O . ASP A 1 92 ? -15.640 1.231 0.965 1.00 96.25 92 ASP A O 1
ATOM 735 N N . GLY A 1 93 ? -14.751 2.910 2.150 1.00 96.88 93 GLY A N 1
ATOM 736 C CA . GLY A 1 93 ? -14.127 2.092 3.190 1.00 96.88 93 GLY A CA 1
ATOM 737 C C . GLY A 1 93 ? -12.789 1.462 2.796 1.00 96.88 93 GLY A C 1
ATOM 738 O O . GLY A 1 93 ? -12.234 0.701 3.598 1.00 96.88 93 GLY A O 1
ATOM 739 N N . GLY A 1 94 ? -12.295 1.742 1.585 1.00 98.25 94 GLY A N 1
ATOM 740 C CA . GLY A 1 94 ? -10.976 1.350 1.086 1.00 98.25 94 GLY A CA 1
ATOM 741 C C . GLY A 1 94 ? -9.885 2.391 1.355 1.00 98.25 94 GLY A C 1
ATOM 742 O O . GLY A 1 94 ? -9.995 3.215 2.266 1.00 98.25 94 GLY A O 1
ATOM 743 N N . CYS A 1 95 ? -8.824 2.356 0.546 1.00 98.75 95 CYS A N 1
ATOM 744 C CA . CYS A 1 95 ? -7.756 3.352 0.595 1.00 98.75 95 CYS A CA 1
ATOM 745 C C . CYS A 1 95 ? -7.034 3.532 -0.750 1.00 98.75 95 CYS A C 1
ATOM 747 O O . CYS A 1 95 ? -7.093 2.677 -1.638 1.00 98.75 95 CYS A O 1
ATOM 749 N N . ILE A 1 96 ? -6.323 4.653 -0.881 1.00 98.75 96 ILE A N 1
ATOM 750 C CA . ILE A 1 96 ? -5.350 4.921 -1.945 1.00 98.75 96 ILE A CA 1
ATOM 751 C C . ILE A 1 96 ? -3.979 5.131 -1.301 1.00 98.75 96 ILE A C 1
ATOM 753 O O . ILE A 1 96 ? -3.840 5.947 -0.393 1.00 98.75 96 ILE A O 1
ATOM 757 N N . VAL A 1 97 ? -2.977 4.413 -1.795 1.00 98.88 97 VAL A N 1
ATOM 758 C CA . VAL A 1 97 ? -1.569 4.514 -1.398 1.00 98.88 97 VAL A CA 1
ATOM 759 C C . VAL A 1 97 ? -0.803 5.241 -2.492 1.00 98.88 97 VAL A C 1
ATOM 761 O O . VAL A 1 97 ? -0.978 4.936 -3.675 1.00 98.88 97 VAL A O 1
ATOM 764 N N . VAL A 1 98 ? 0.060 6.173 -2.093 1.00 98.56 98 VAL A N 1
ATOM 765 C CA . VAL A 1 98 ? 1.099 6.734 -2.959 1.00 98.56 98 VAL A CA 1
ATOM 766 C C . VAL A 1 98 ? 2.449 6.149 -2.570 1.00 98.56 98 VAL A C 1
ATOM 768 O O . VAL A 1 98 ? 2.813 6.115 -1.394 1.00 98.56 98 VAL A O 1
ATOM 771 N N . ALA A 1 99 ? 3.172 5.672 -3.571 1.00 98.44 99 ALA A N 1
ATOM 772 C CA . ALA A 1 99 ? 4.474 5.049 -3.445 1.00 98.44 99 ALA A CA 1
ATOM 773 C C . ALA A 1 99 ? 5.419 5.524 -4.556 1.00 98.44 99 ALA A C 1
ATOM 775 O O . ALA A 1 99 ? 4.981 6.091 -5.561 1.00 98.44 99 ALA A O 1
ATOM 776 N N . GLY A 1 100 ? 6.707 5.263 -4.379 1.00 97.06 100 GLY A N 1
ATOM 777 C CA . GLY A 1 100 ? 7.720 5.312 -5.423 1.00 97.06 100 GLY A CA 1
ATOM 778 C C . GLY A 1 100 ? 8.115 3.911 -5.862 1.00 97.06 100 GLY A C 1
ATOM 779 O O . GLY A 1 100 ? 8.058 2.978 -5.069 1.00 97.06 100 GLY A O 1
ATOM 780 N N . THR A 1 101 ? 8.519 3.766 -7.118 1.00 95.88 101 THR A N 1
ATOM 781 C CA . THR A 1 101 ? 9.084 2.525 -7.651 1.00 95.88 101 THR A CA 1
ATOM 782 C C . THR A 1 101 ? 10.330 2.829 -8.474 1.00 95.88 101 THR A C 1
ATOM 784 O O . THR A 1 101 ? 10.300 3.694 -9.356 1.00 95.88 101 THR A O 1
ATOM 787 N N . GLY A 1 102 ? 11.430 2.134 -8.207 1.00 93.56 102 GLY A N 1
ATOM 788 C CA . GLY A 1 102 ? 12.708 2.333 -8.891 1.00 93.56 102 GLY A CA 1
ATOM 789 C C . GLY A 1 102 ? 13.796 1.425 -8.335 1.00 93.56 102 GLY A C 1
ATOM 790 O O . GLY A 1 102 ? 13.519 0.539 -7.535 1.00 93.56 102 GLY A O 1
ATOM 791 N N . ASP A 1 103 ? 15.038 1.625 -8.757 1.00 89.88 103 ASP A N 1
ATOM 792 C CA . ASP A 1 103 ? 16.200 0.977 -8.156 1.00 89.88 103 ASP A CA 1
ATOM 793 C C . ASP A 1 103 ? 17.238 1.998 -7.675 1.00 89.88 103 ASP A C 1
ATOM 795 O O . ASP A 1 103 ? 17.325 3.115 -8.190 1.00 89.88 103 ASP A O 1
ATOM 799 N N . GLU A 1 104 ? 18.025 1.600 -6.675 1.00 85.31 104 GLU A N 1
ATOM 800 C CA . GLU A 1 104 ? 19.118 2.395 -6.095 1.00 85.31 104 GLU A CA 1
ATOM 801 C C . GLU A 1 104 ? 20.494 1.740 -6.302 1.00 85.31 104 GLU A C 1
ATOM 803 O O . GLU A 1 104 ? 21.503 2.137 -5.709 1.00 85.31 104 GLU A O 1
ATOM 808 N N . TYR A 1 105 ? 20.565 0.689 -7.120 1.00 83.00 105 TYR A N 1
ATOM 809 C CA . TYR A 1 105 ? 21.774 -0.108 -7.257 1.00 83.00 105 TYR A CA 1
ATOM 810 C C . TYR A 1 105 ? 22.628 0.464 -8.385 1.00 83.00 105 TYR A C 1
ATOM 812 O O . TYR A 1 105 ? 22.361 0.248 -9.560 1.00 83.00 105 TYR A O 1
ATOM 820 N N . GLY A 1 106 ? 23.741 1.122 -8.048 1.00 73.69 106 GLY A N 1
ATOM 821 C CA . GLY A 1 106 ? 24.622 1.738 -9.054 1.00 73.69 106 GLY A CA 1
ATOM 822 C C . GLY A 1 106 ? 25.167 0.784 -10.136 1.00 73.69 106 GLY A C 1
ATOM 823 O O . GLY A 1 106 ? 25.624 1.239 -11.182 1.00 73.69 106 GLY A O 1
ATOM 824 N N . ASN A 1 107 ? 25.121 -0.535 -9.911 1.00 77.12 107 ASN A N 1
ATOM 825 C CA . ASN A 1 107 ? 25.521 -1.570 -10.870 1.00 77.12 107 ASN A CA 1
ATOM 826 C C . ASN A 1 107 ? 24.345 -2.250 -11.601 1.00 77.12 107 ASN A C 1
ATOM 828 O O . ASN A 1 107 ? 24.582 -3.097 -12.468 1.00 77.12 107 ASN A O 1
ATOM 832 N N . TYR A 1 108 ? 23.101 -1.911 -11.267 1.00 76.81 108 TYR A N 1
ATOM 833 C CA . TYR A 1 108 ? 21.910 -2.395 -11.948 1.00 76.81 108 TYR A CA 1
ATOM 834 C C . TYR A 1 108 ? 21.287 -1.239 -12.727 1.00 76.81 108 TYR A C 1
ATOM 836 O O . TYR A 1 108 ? 20.735 -0.303 -12.179 1.00 76.81 108 TYR A O 1
ATOM 844 N N . ASN A 1 109 ? 21.395 -1.304 -14.046 1.00 74.44 109 ASN A N 1
ATOM 845 C CA . ASN A 1 109 ? 20.619 -0.455 -14.933 1.00 74.44 109 ASN A CA 1
ATOM 846 C C . ASN A 1 109 ? 20.066 -1.369 -16.021 1.00 74.44 109 ASN A C 1
ATOM 848 O O . ASN A 1 109 ? 20.818 -1.964 -16.811 1.00 74.44 109 ASN A O 1
ATOM 852 N N . ARG A 1 110 ? 18.752 -1.579 -15.985 1.00 77.75 110 ARG A N 1
ATOM 853 C CA . ARG A 1 110 ? 18.044 -2.371 -16.982 1.00 77.75 110 ARG A CA 1
ATOM 854 C C . ARG A 1 110 ? 17.029 -1.497 -17.679 1.00 77.75 110 ARG A C 1
ATOM 856 O O . ARG A 1 110 ? 16.317 -0.729 -17.048 1.00 77.75 110 ARG A O 1
ATOM 863 N N . LYS A 1 111 ? 16.950 -1.702 -18.988 1.00 78.31 111 LYS A N 1
ATOM 864 C CA . LYS A 1 111 ? 15.856 -1.217 -19.813 1.00 78.31 111 LYS A CA 1
ATOM 865 C C . LYS A 1 111 ? 14.838 -2.332 -19.968 1.00 78.31 111 LYS A C 1
ATOM 867 O O . LYS A 1 111 ? 15.235 -3.451 -20.303 1.00 78.31 111 LYS A O 1
ATOM 872 N N . CYS A 1 112 ? 13.563 -2.054 -19.730 1.00 64.62 112 CYS A N 1
ATOM 873 C CA . CYS A 1 112 ? 12.489 -2.987 -20.066 1.00 64.62 112 CYS A CA 1
ATOM 874 C C . CYS A 1 112 ? 11.255 -2.256 -20.601 1.00 64.62 112 CYS A C 1
ATOM 876 O O . CYS A 1 112 ? 11.131 -1.042 -20.474 1.00 64.62 112 CYS A O 1
ATOM 878 N N . GLY A 1 1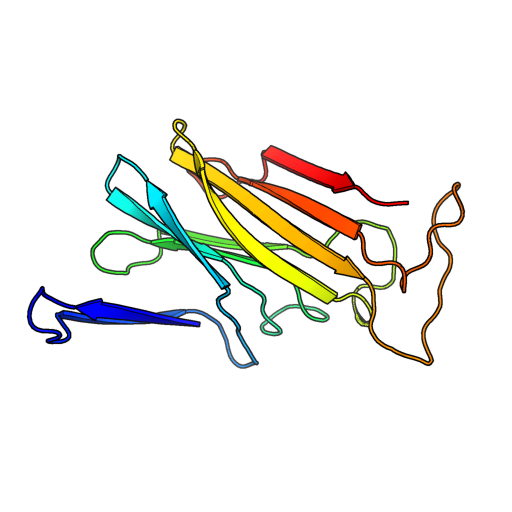13 ? 10.348 -3.013 -21.218 1.00 57.03 113 GLY A N 1
ATOM 879 C CA . GLY A 1 113 ? 9.171 -2.463 -21.891 1.00 57.03 113 GLY A CA 1
ATOM 880 C C . GLY A 1 113 ? 9.472 -1.913 -23.289 1.00 57.03 113 GLY A C 1
ATOM 881 O O . GLY A 1 113 ? 10.625 -1.789 -23.703 1.00 57.03 113 GLY A O 1
ATOM 882 N N . ASN A 1 114 ? 8.406 -1.612 -24.032 1.00 53.88 114 ASN A N 1
ATOM 883 C CA . ASN A 1 114 ? 8.493 -1.130 -25.415 1.00 53.88 114 ASN A CA 1
ATOM 884 C C . ASN A 1 114 ? 8.962 0.333 -25.516 1.00 53.88 114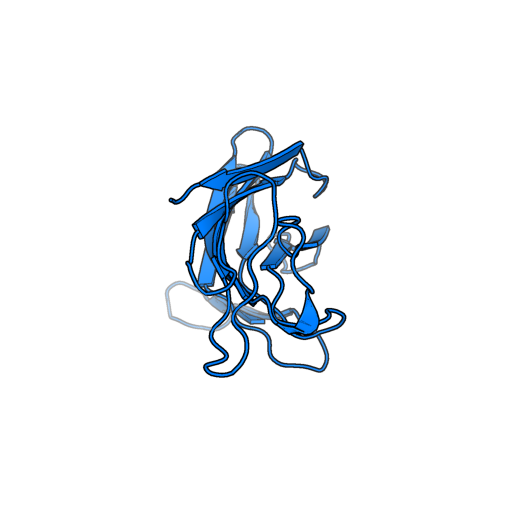 ASN A C 1
ATOM 886 O O . ASN A 1 114 ? 9.412 0.748 -26.580 1.00 53.88 114 ASN A O 1
ATOM 890 N N . ASP A 1 115 ? 8.920 1.074 -24.406 1.00 62.72 115 ASP A N 1
ATOM 891 C CA . ASP A 1 115 ? 9.167 2.521 -24.372 1.00 62.72 115 ASP A CA 1
ATOM 892 C C . ASP A 1 115 ? 10.578 2.888 -23.875 1.00 62.72 115 ASP A C 1
ATOM 894 O O . ASP A 1 115 ? 10.945 4.059 -23.833 1.00 62.72 115 ASP A O 1
ATOM 898 N N . GLY A 1 116 ? 11.403 1.894 -23.516 1.00 73.50 116 GLY A N 1
ATOM 899 C CA . GLY A 1 116 ? 12.777 2.128 -23.061 1.00 73.50 116 GLY A CA 1
ATOM 900 C C . GLY A 1 116 ? 12.902 2.671 -21.632 1.00 73.50 116 GLY A C 1
ATOM 901 O O . GLY A 1 116 ? 13.915 3.311 -21.333 1.00 73.50 116 GLY A O 1
ATOM 902 N N . ASP A 1 117 ? 11.913 2.396 -20.770 1.00 85.19 117 ASP A N 1
ATOM 903 C CA . ASP A 1 117 ? 11.943 2.698 -19.331 1.00 85.19 117 ASP A CA 1
ATOM 904 C C . ASP A 1 117 ? 13.205 2.111 -18.679 1.00 85.19 117 ASP A C 1
ATOM 906 O O . ASP A 1 117 ? 13.649 1.015 -19.039 1.00 85.19 117 ASP A O 1
ATOM 910 N N . ASN A 1 118 ? 13.783 2.842 -17.725 1.00 88.31 118 ASN A N 1
ATOM 911 C CA . ASN A 1 118 ? 14.972 2.436 -16.987 1.00 88.31 118 ASN A CA 1
ATOM 912 C C . ASN A 1 118 ? 14.603 2.160 -15.532 1.00 88.31 118 ASN A C 1
ATOM 914 O O . ASN A 1 118 ? 13.925 2.954 -14.879 1.00 88.31 118 ASN A O 1
ATOM 918 N N . SER A 1 119 ? 15.119 1.055 -15.001 1.00 88.56 119 SER A N 1
ATOM 919 C CA . SER A 1 119 ? 14.879 0.661 -13.611 1.00 88.56 119 SER A CA 1
ATOM 920 C C . SER A 1 119 ? 15.308 1.742 -12.612 1.00 88.56 119 SER A C 1
ATOM 922 O O . SER A 1 119 ? 14.643 1.942 -11.599 1.00 88.56 119 SER A O 1
ATOM 924 N N . ASN A 1 120 ? 16.357 2.501 -12.943 1.00 87.81 120 ASN A N 1
ATOM 925 C CA . ASN A 1 120 ? 16.935 3.535 -12.086 1.00 87.81 120 ASN A CA 1
ATOM 926 C C . ASN A 1 120 ? 16.238 4.900 -12.228 1.00 87.81 120 ASN A C 1
ATOM 928 O O . ASN A 1 120 ? 16.682 5.894 -11.652 1.00 87.81 120 ASN A O 1
ATOM 932 N N . THR A 1 121 ? 15.159 4.975 -13.009 1.00 89.38 121 THR A N 1
ATOM 933 C CA . THR A 1 121 ? 14.255 6.122 -13.029 1.00 89.38 121 THR A CA 1
ATOM 934 C C . THR A 1 121 ? 13.091 5.837 -12.087 1.00 89.38 121 THR A C 1
ATOM 936 O O . THR A 1 121 ? 12.302 4.909 -12.295 1.00 89.38 121 THR A O 1
ATOM 939 N N . TRP A 1 122 ? 12.985 6.648 -11.037 1.00 92.75 122 TRP A N 1
ATOM 940 C CA . TRP A 1 122 ? 11.908 6.544 -10.062 1.00 92.75 122 TRP A CA 1
ATOM 941 C C . TRP A 1 122 ? 10.596 7.060 -10.641 1.00 92.75 122 TRP A C 1
ATOM 943 O O . TRP A 1 122 ? 10.534 8.154 -11.198 1.00 92.75 122 TRP A O 1
ATOM 953 N N . HIS A 1 123 ? 9.547 6.261 -10.489 1.00 94.69 123 HIS A N 1
ATOM 954 C CA . HIS A 1 123 ? 8.192 6.600 -10.905 1.00 94.69 123 HIS A CA 1
ATOM 955 C C . HIS A 1 123 ? 7.270 6.618 -9.691 1.00 94.69 123 HIS A C 1
ATOM 957 O O . HIS A 1 123 ? 7.489 5.899 -8.718 1.00 94.69 123 HIS A O 1
ATOM 963 N N . VAL A 1 124 ? 6.203 7.406 -9.770 1.00 97.19 124 VAL A N 1
ATOM 964 C CA . VAL A 1 124 ? 5.096 7.343 -8.819 1.00 97.19 124 VAL A CA 1
ATOM 965 C C . VAL A 1 124 ? 4.295 6.075 -9.087 1.00 97.19 124 VAL A C 1
ATOM 967 O O . VAL A 1 124 ? 3.936 5.776 -10.225 1.00 97.19 124 VAL A O 1
ATOM 970 N N . TYR A 1 125 ? 3.970 5.355 -8.027 1.00 97.88 125 TYR A N 1
ATOM 971 C CA . TYR A 1 125 ? 3.134 4.172 -8.029 1.00 97.88 125 TYR A CA 1
ATOM 972 C C . TYR A 1 125 ? 1.916 4.411 -7.137 1.00 97.88 125 TYR A C 1
ATOM 974 O O . TYR A 1 125 ? 2.038 4.667 -5.942 1.00 97.88 125 TYR A O 1
ATOM 982 N N . LEU A 1 126 ? 0.727 4.375 -7.734 1.00 98.50 126 LEU A N 1
ATOM 983 C CA . LEU A 1 126 ? -0.541 4.519 -7.032 1.00 98.50 126 LEU A CA 1
ATOM 984 C C . LEU A 1 126 ? -1.240 3.170 -6.946 1.00 98.50 126 LEU A C 1
ATOM 986 O O . LEU A 1 126 ? -1.397 2.484 -7.958 1.00 98.50 126 LEU A O 1
ATOM 990 N N . ILE A 1 127 ? -1.720 2.837 -5.753 1.00 98.81 127 ILE A N 1
ATOM 991 C CA . ILE A 1 127 ? -2.414 1.579 -5.474 1.00 98.81 127 ILE A CA 1
ATOM 992 C C . ILE A 1 127 ? -3.745 1.907 -4.814 1.00 98.81 127 ILE A C 1
ATOM 994 O O . ILE A 1 127 ? -3.777 2.668 -3.848 1.00 98.81 127 ILE A O 1
ATOM 998 N N . ARG A 1 128 ? -4.846 1.338 -5.306 1.00 98.69 128 ARG A N 1
ATOM 999 C CA . ARG A 1 128 ? -6.157 1.457 -4.661 1.00 98.69 128 ARG A CA 1
ATOM 1000 C C . ARG A 1 128 ? -6.649 0.101 -4.189 1.00 98.69 128 ARG A C 1
ATOM 1002 O O . ARG A 1 128 ? -6.800 -0.814 -4.998 1.00 98.69 128 ARG A O 1
ATOM 1009 N N . TYR A 1 129 ? -6.995 0.027 -2.912 1.00 98.81 129 TYR A N 1
ATOM 1010 C CA . TYR A 1 129 ? -7.631 -1.130 -2.295 1.00 98.81 129 TYR A CA 1
ATOM 1011 C C . TYR A 1 129 ? -9.092 -0.831 -1.966 1.00 98.81 129 TYR A C 1
ATOM 1013 O O . TYR A 1 129 ? -9.448 0.309 -1.657 1.00 98.81 129 TYR A O 1
ATOM 1021 N N . ASN A 1 130 ? -9.941 -1.856 -2.020 1.00 98.31 130 ASN A N 1
ATOM 1022 C CA . ASN A 1 130 ? -11.299 -1.777 -1.488 1.00 98.31 130 ASN A CA 1
ATOM 1023 C C . ASN A 1 130 ? -11.314 -2.005 0.035 1.00 98.31 130 ASN A C 1
ATOM 1025 O O . ASN A 1 130 ? -10.277 -2.205 0.673 1.00 98.31 130 ASN A O 1
ATOM 1029 N N . SER A 1 131 ? -12.506 -1.993 0.633 1.00 97.31 131 SER A N 1
ATOM 1030 C CA . SER A 1 131 ? -12.678 -2.155 2.080 1.00 97.31 131 SER A CA 1
ATOM 1031 C C . SER A 1 131 ? -12.166 -3.481 2.644 1.00 97.31 131 SER A C 1
ATOM 1033 O O . SER A 1 131 ? -11.836 -3.530 3.832 1.00 97.31 131 SER A O 1
ATOM 1035 N N . ASN A 1 132 ? -12.079 -4.515 1.804 1.00 97.44 132 ASN A N 1
ATOM 1036 C CA . ASN A 1 132 ? -11.652 -5.871 2.149 1.00 97.44 132 ASN A CA 1
ATOM 1037 C C . ASN A 1 132 ? -10.155 -6.108 1.884 1.00 97.44 132 ASN A C 1
ATOM 1039 O O . ASN A 1 132 ? -9.673 -7.213 2.111 1.00 97.44 132 ASN A O 1
ATOM 1043 N N . GLY A 1 133 ? -9.427 -5.095 1.401 1.00 97.31 133 GLY A N 1
ATOM 1044 C CA . GLY A 1 133 ? -8.006 -5.211 1.066 1.00 97.31 133 GLY A CA 1
ATOM 1045 C C . GLY A 1 133 ? -7.743 -5.791 -0.322 1.00 97.31 133 GLY A C 1
ATOM 1046 O O . GLY A 1 133 ? -6.599 -6.084 -0.658 1.00 97.31 133 GLY A O 1
ATOM 1047 N N . GLU A 1 134 ? -8.774 -5.943 -1.154 1.00 98.38 134 GLU A N 1
ATOM 1048 C CA . GLU A 1 134 ? -8.608 -6.405 -2.529 1.00 98.38 134 GLU A CA 1
ATOM 1049 C C . GLU A 1 134 ? -8.168 -5.237 -3.417 1.00 98.38 134 GLU A C 1
ATOM 1051 O O . GLU A 1 134 ? -8.681 -4.117 -3.312 1.00 98.38 134 GLU A O 1
ATOM 1056 N N . LEU A 1 135 ? -7.214 -5.500 -4.309 1.00 98.19 135 LEU A N 1
ATOM 1057 C CA . LEU A 1 135 ? -6.725 -4.520 -5.271 1.00 98.19 135 LEU A CA 1
ATOM 1058 C C . LEU A 1 135 ? -7.834 -4.159 -6.269 1.00 98.19 135 LEU A C 1
ATOM 1060 O O . LEU A 1 135 ? -8.316 -5.021 -7.001 1.00 98.19 135 LEU A O 1
ATOM 1064 N N . ILE A 1 136 ? -8.197 -2.878 -6.342 1.00 98.50 136 ILE A N 1
ATOM 1065 C CA . ILE A 1 136 ? -9.117 -2.360 -7.366 1.00 98.50 136 ILE A CA 1
ATOM 1066 C C . ILE A 1 136 ? -8.333 -2.003 -8.628 1.00 98.50 136 ILE A C 1
ATOM 1068 O O . ILE A 1 136 ? -8.696 -2.404 -9.731 1.00 98.50 136 ILE A O 1
ATOM 1072 N N . TRP A 1 137 ? -7.273 -1.210 -8.472 1.00 98.50 137 TRP A N 1
ATOM 1073 C CA . TRP A 1 137 ? -6.379 -0.842 -9.563 1.00 98.50 137 TRP A CA 1
ATOM 1074 C C . TRP A 1 137 ? -5.015 -0.421 -9.037 1.00 98.50 137 TRP A C 1
ATOM 1076 O O . TRP A 1 137 ? -4.861 -0.004 -7.888 1.00 98.50 137 TRP A O 1
ATOM 1086 N N . GLU A 1 138 ? -4.038 -0.474 -9.934 1.00 98.19 138 GLU A N 1
ATOM 1087 C CA . GLU A 1 138 ? -2.694 0.035 -9.726 1.00 98.19 138 GLU A CA 1
ATOM 1088 C C . GLU A 1 138 ? -2.231 0.802 -10.969 1.00 98.19 138 GLU A C 1
ATOM 1090 O O . GLU A 1 138 ? -2.595 0.439 -12.092 1.00 98.19 138 GLU A O 1
ATOM 1095 N N . LYS A 1 139 ? -1.499 1.903 -10.780 1.00 97.25 139 LYS A N 1
ATOM 1096 C CA . LYS A 1 139 ? -1.027 2.755 -11.880 1.00 97.25 139 LYS A CA 1
ATOM 1097 C C . LYS A 1 139 ? 0.355 3.318 -11.593 1.00 97.25 139 LYS A C 1
ATOM 1099 O O . LYS A 1 139 ? 0.643 3.708 -10.466 1.00 97.25 139 LYS A O 1
ATOM 1104 N N . THR A 1 140 ? 1.165 3.423 -12.636 1.00 95.12 140 THR A N 1
ATOM 1105 C CA . THR A 1 140 ? 2.508 4.001 -12.581 1.00 95.12 140 THR A CA 1
ATOM 1106 C C . THR A 1 140 ? 2.563 5.262 -13.428 1.00 95.12 140 THR A C 1
ATOM 1108 O O . THR A 1 140 ? 2.035 5.281 -14.539 1.00 95.12 140 THR A O 1
ATOM 1111 N N . TYR A 1 141 ? 3.199 6.304 -12.898 1.00 93.50 141 TYR A N 1
ATOM 1112 C CA . TYR A 1 141 ? 3.332 7.609 -13.533 1.00 93.50 141 TYR A CA 1
ATOM 1113 C C . TYR A 1 141 ? 4.755 8.138 -13.375 1.00 93.50 141 TYR A C 1
ATOM 1115 O O . TYR A 1 141 ? 5.303 8.141 -12.277 1.00 93.50 141 TYR A O 1
ATOM 1123 N N . GLY A 1 142 ? 5.339 8.621 -14.462 1.00 82.25 142 GLY A N 1
ATOM 1124 C CA . GLY A 1 142 ? 6.722 9.093 -14.515 1.00 82.25 142 GLY A CA 1
ATOM 1125 C C . GLY A 1 142 ? 7.308 8.795 -15.892 1.00 82.25 142 GLY A C 1
ATOM 1126 O O . GLY A 1 142 ? 6.800 7.908 -16.579 1.00 82.25 142 GLY A O 1
ATOM 1127 N N . GLY A 1 143 ? 8.289 9.594 -16.305 1.00 64.25 143 GLY A N 1
ATOM 1128 C CA . GLY A 1 143 ? 8.883 9.589 -17.643 1.00 64.25 143 GLY A CA 1
ATOM 1129 C C . GLY A 1 143 ? 9.460 10.952 -17.978 1.00 64.25 143 GLY A C 1
ATOM 1130 O O . GLY A 1 143 ? 8.649 11.850 -18.293 1.00 64.25 143 GLY A O 1
#